Protein AF-A0ABC8T5G2-F1 (afdb_monomer_lite)

InterPro domains:
  IPR007374 ASCH domain [PF04266] (16-46)
  IPR015947 PUA-like superfamily [SSF88697] (14-118)
  IPR039128 Activating signal cointegrator 1-like [PTHR12963] (62-113)

Structure (mmCIF, N/CA/C/O backbone):
data_AF-A0ABC8T5G2-F1
#
_entry.id   AF-A0ABC8T5G2-F1
#
loop_
_atom_site.group_PDB
_atom_site.id
_atom_site.type_symbol
_atom_site.label_atom_id
_atom_site.label_alt_id
_atom_site.label_comp_id
_atom_site.label_asym_id
_atom_site.label_entity_id
_atom_site.label_seq_id
_atom_site.pdbx_PDB_ins_code
_atom_site.Cartn_x
_atom_site.Cartn_y
_atom_site.Cartn_z
_atom_site.occupancy
_atom_site.B_iso_or_equiv
_atom_site.auth_seq_id
_atom_site.auth_comp_id
_atom_site.auth_asym_id
_atom_site.auth_atom_id
_atom_site.pdbx_PDB_model_num
ATOM 1 N N . MET A 1 1 ? -3.980 14.668 -46.441 1.00 34.28 1 MET A N 1
ATOM 2 C CA . MET A 1 1 ? -3.117 13.836 -45.570 1.00 34.28 1 MET A CA 1
ATOM 3 C C . MET A 1 1 ? -3.390 14.231 -44.126 1.00 34.28 1 MET A C 1
ATOM 5 O O . MET A 1 1 ? -3.486 15.418 -43.850 1.00 34.28 1 MET A O 1
ATOM 9 N N . MET A 1 2 ? -3.683 13.249 -43.269 1.00 34.34 2 MET A N 1
ATOM 10 C CA . MET A 1 2 ? -4.291 13.430 -41.943 1.00 34.34 2 MET A CA 1
ATOM 11 C C 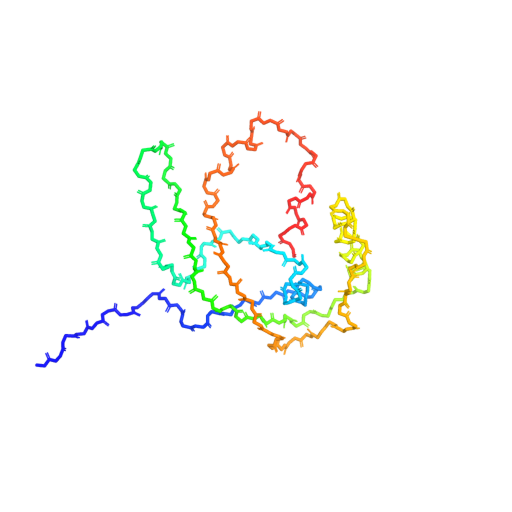. MET A 1 2 ? -3.435 14.264 -40.983 1.00 34.34 2 MET A C 1
ATOM 13 O O . MET A 1 2 ? -2.225 14.076 -40.893 1.00 34.34 2 MET A O 1
ATOM 17 N N . GLY A 1 3 ? -4.103 15.139 -40.226 1.00 35.75 3 GLY A N 1
ATOM 18 C CA . GLY A 1 3 ? -3.508 15.915 -39.146 1.00 35.75 3 GLY A CA 1
ATOM 19 C C . GLY A 1 3 ? -2.943 15.017 -38.046 1.00 35.75 3 GLY A C 1
ATOM 20 O O . GLY A 1 3 ? -3.657 14.206 -37.450 1.00 35.75 3 GLY A O 1
ATOM 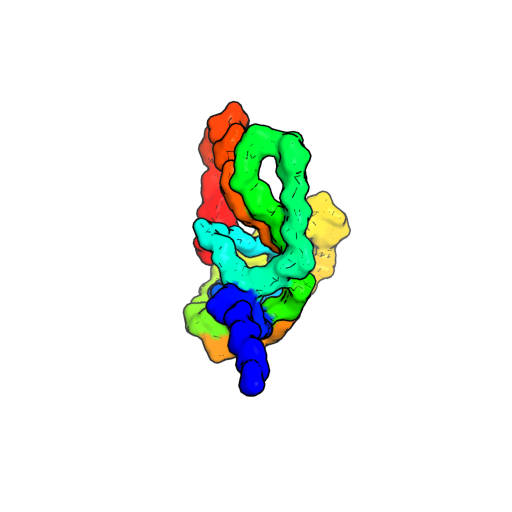21 N N . GLY A 1 4 ? -1.650 15.184 -37.771 1.00 36.28 4 GLY A N 1
ATOM 22 C CA . GLY A 1 4 ? -0.961 14.544 -36.660 1.00 36.28 4 GLY A CA 1
ATOM 23 C C . GLY A 1 4 ? -1.512 15.050 -35.330 1.00 36.28 4 GLY A C 1
ATOM 24 O O . GLY A 1 4 ? -1.200 16.152 -34.884 1.00 36.28 4 GLY A O 1
ATOM 25 N N . ARG A 1 5 ? -2.356 14.245 -34.682 1.00 43.75 5 ARG A N 1
ATOM 26 C CA . ARG A 1 5 ? -2.783 14.485 -33.301 1.00 43.75 5 ARG A CA 1
ATOM 27 C C . ARG A 1 5 ? -1.586 14.262 -32.373 1.00 43.75 5 ARG A C 1
ATOM 29 O O . ARG A 1 5 ? -1.232 13.122 -32.085 1.00 43.75 5 ARG A O 1
ATOM 36 N N . ASN A 1 6 ? -0.999 15.353 -31.883 1.00 42.88 6 ASN A N 1
ATOM 37 C CA . ASN A 1 6 ? -0.053 15.371 -30.764 1.00 42.88 6 ASN A CA 1
ATOM 38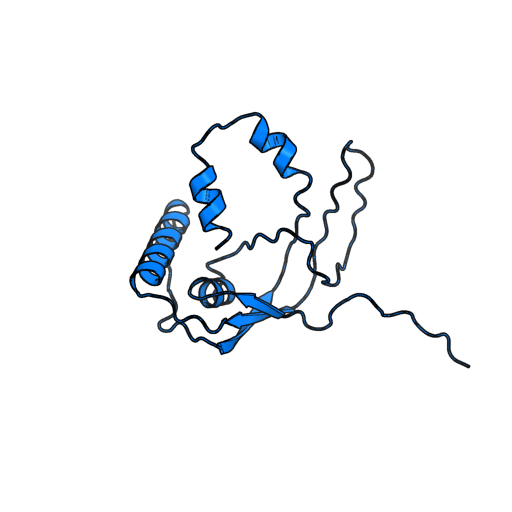 C C . ASN A 1 6 ? -0.693 14.749 -29.506 1.00 42.88 6 ASN A C 1
ATOM 40 O O . ASN A 1 6 ? -1.316 15.436 -28.703 1.00 42.88 6 ASN A O 1
ATOM 44 N N . ASN A 1 7 ? -0.546 13.436 -29.327 1.00 46.09 7 ASN A N 1
ATOM 45 C CA . ASN A 1 7 ? -1.108 12.662 -28.209 1.00 46.09 7 ASN A CA 1
ATOM 46 C C . ASN A 1 7 ? -0.043 12.367 -27.124 1.00 46.09 7 ASN A C 1
ATOM 48 O O . ASN A 1 7 ? -0.019 11.296 -26.526 1.00 46.09 7 ASN A O 1
ATOM 52 N N . GLY A 1 8 ? 0.900 13.292 -26.919 1.00 51.19 8 GLY A N 1
ATOM 53 C CA . GLY A 1 8 ? 2.244 12.973 -26.423 1.00 51.19 8 GLY A CA 1
ATOM 54 C C . GLY A 1 8 ? 2.550 13.086 -24.923 1.00 51.19 8 GLY A C 1
ATOM 55 O O . GLY A 1 8 ? 3.729 13.188 -24.613 1.00 51.19 8 GLY A O 1
ATOM 56 N N . LYS A 1 9 ? 1.597 13.118 -23.974 1.00 57.22 9 LYS A N 1
ATOM 57 C CA . LYS A 1 9 ? 1.961 13.307 -22.539 1.00 57.22 9 LYS A CA 1
ATOM 58 C C . LYS A 1 9 ? 1.188 12.510 -21.479 1.00 57.22 9 LYS A C 1
ATOM 60 O O . LYS A 1 9 ? 1.476 12.672 -20.299 1.00 57.22 9 LYS A O 1
ATOM 65 N N . TYR A 1 10 ? 0.236 11.653 -21.850 1.00 62.53 10 TYR A N 1
ATOM 66 C CA . TYR A 1 10 ? -0.563 10.907 -20.866 1.00 62.53 10 TYR A CA 1
ATOM 67 C C . TYR A 1 10 ? -0.359 9.402 -20.993 1.00 62.53 10 TYR A C 1
ATOM 69 O O . TYR A 1 10 ? -0.556 8.841 -22.073 1.00 62.53 10 TYR A O 1
ATOM 77 N N . VAL A 1 11 ? -0.021 8.750 -19.878 1.00 65.69 11 VAL A N 1
ATOM 78 C CA . VAL A 1 11 ? 0.145 7.294 -19.824 1.00 65.69 11 VAL A CA 1
ATOM 79 C C . VAL A 1 11 ? -1.228 6.626 -19.929 1.00 65.69 11 VAL A C 1
ATOM 81 O O . VAL A 1 11 ? -2.127 6.890 -19.128 1.00 65.69 11 VAL A O 1
ATOM 84 N N . ARG A 1 12 ? -1.406 5.759 -20.934 1.00 68.75 12 ARG A N 1
ATOM 85 C CA . ARG A 1 12 ? -2.541 4.827 -20.987 1.00 68.75 12 ARG A CA 1
ATOM 86 C C . ARG A 1 12 ? -2.249 3.685 -20.016 1.00 68.75 12 ARG A C 1
ATOM 88 O O . ARG A 1 12 ? -1.191 3.083 -20.126 1.00 68.75 12 ARG A O 1
ATOM 95 N N . ASN A 1 13 ? -3.182 3.399 -19.107 1.00 77.94 13 ASN A N 1
ATOM 96 C CA . ASN A 1 13 ? -3.053 2.378 -18.059 1.00 77.94 13 ASN A CA 1
ATOM 97 C C . ASN A 1 13 ? -1.840 2.619 -17.138 1.00 77.94 13 ASN A C 1
ATOM 99 O O . ASN A 1 13 ? -0.889 1.839 -17.168 1.00 77.94 13 ASN A O 1
ATOM 103 N N . PRO A 1 14 ? -1.842 3.699 -16.336 1.00 83.25 14 PRO A N 1
ATOM 104 C CA . PRO A 1 14 ? -0.750 3.954 -15.405 1.00 83.25 14 PRO A CA 1
ATOM 105 C C . PRO A 1 14 ? -0.574 2.782 -14.433 1.00 83.25 14 PRO A C 1
ATOM 107 O O . PRO A 1 14 ? -1.549 2.133 -14.051 1.00 83.25 14 PRO A O 1
ATOM 110 N N . CYS A 1 15 ? 0.672 2.543 -14.028 1.00 87.56 15 CYS A N 1
ATOM 111 C CA . CYS A 1 15 ? 1.029 1.555 -13.020 1.00 87.56 15 CYS A CA 1
ATOM 112 C C . CYS A 1 15 ? 1.803 2.232 -11.888 1.00 87.56 15 CYS A C 1
ATOM 114 O O . CYS A 1 15 ? 2.768 2.954 -12.142 1.00 87.56 15 CYS A O 1
ATOM 116 N N . LEU A 1 16 ? 1.380 1.994 -10.650 1.00 87.94 16 LEU A N 1
ATOM 117 C CA . LEU A 1 16 ? 2.051 2.425 -9.435 1.00 87.94 16 LEU A CA 1
ATOM 118 C C . LEU A 1 16 ? 2.818 1.245 -8.845 1.00 87.94 16 LEU A C 1
ATOM 120 O O . LEU A 1 16 ? 2.224 0.221 -8.511 1.00 87.94 16 LEU A O 1
ATOM 124 N N . THR A 1 17 ? 4.131 1.408 -8.699 1.00 91.50 17 THR A N 1
ATOM 125 C CA . THR A 1 17 ? 4.969 0.458 -7.964 1.00 91.50 17 THR A CA 1
ATOM 126 C C . THR A 1 17 ? 5.116 0.912 -6.517 1.00 91.50 17 THR A C 1
ATOM 128 O O . THR A 1 17 ? 5.432 2.076 -6.260 1.00 91.50 17 THR A O 1
ATOM 131 N N . MET A 1 18 ? 4.899 -0.006 -5.575 1.00 92.81 18 MET A N 1
ATOM 132 C CA . MET A 1 18 ? 4.997 0.261 -4.139 1.00 92.81 18 MET A CA 1
ATOM 133 C C . MET A 1 18 ? 5.501 -0.974 -3.388 1.00 92.81 18 MET A C 1
ATOM 135 O O . MET A 1 18 ? 5.288 -2.106 -3.828 1.00 92.81 18 MET A O 1
ATOM 139 N N . HIS A 1 19 ? 6.193 -0.761 -2.270 1.00 95.44 19 HIS A N 1
ATOM 140 C CA . HIS A 1 19 ? 6.639 -1.842 -1.399 1.00 95.44 19 HIS A CA 1
ATOM 141 C C . HIS A 1 19 ? 5.465 -2.495 -0.666 1.00 95.44 19 HIS A C 1
ATOM 143 O O . HIS A 1 19 ? 4.387 -1.915 -0.514 1.00 95.44 19 HIS A O 1
ATOM 149 N N . GLN A 1 20 ? 5.668 -3.733 -0.231 1.00 96.75 20 GLN A N 1
ATOM 150 C CA . GLN A 1 20 ? 4.747 -4.368 0.699 1.00 96.75 20 GLN A CA 1
ATOM 151 C C . GLN A 1 20 ? 5.022 -3.876 2.127 1.00 96.75 20 GLN A C 1
ATOM 153 O O . GLN A 1 20 ? 6.174 -3.551 2.422 1.00 96.75 20 GLN A O 1
ATOM 158 N N . PRO A 1 21 ? 3.994 -3.815 2.998 1.00 97.19 21 PRO A N 1
ATOM 159 C CA . PRO A 1 21 ? 2.617 -4.302 2.797 1.00 97.19 21 PRO A CA 1
ATOM 160 C C . PRO A 1 21 ? 1.680 -3.331 2.052 1.00 97.19 21 PRO A C 1
ATOM 162 O O . PRO A 1 21 ? 0.571 -3.705 1.661 1.00 97.19 21 PRO A O 1
ATOM 165 N N . TRP A 1 22 ? 2.102 -2.082 1.829 1.00 95.75 22 TRP A N 1
ATOM 166 C CA . TRP A 1 22 ? 1.232 -1.019 1.316 1.00 95.75 22 TRP A CA 1
ATOM 167 C C . TRP A 1 22 ? 0.585 -1.337 -0.036 1.00 95.75 22 TRP A C 1
ATOM 169 O O . TRP A 1 22 ? -0.550 -0.919 -0.271 1.00 95.75 22 TRP A O 1
ATOM 179 N N . ALA A 1 23 ? 1.265 -2.078 -0.919 1.00 95.25 23 ALA A N 1
ATOM 180 C CA . ALA A 1 23 ? 0.722 -2.468 -2.223 1.00 95.25 23 ALA A CA 1
ATOM 181 C C . ALA A 1 23 ? -0.563 -3.296 -2.078 1.00 95.25 23 ALA A C 1
ATOM 183 O O . ALA A 1 23 ? -1.592 -2.937 -2.659 1.00 95.25 23 ALA A O 1
ATOM 184 N N . SER A 1 24 ? -0.538 -4.352 -1.261 1.00 96.62 24 SER A N 1
ATOM 185 C CA . SER A 1 24 ? -1.728 -5.170 -1.001 1.00 96.62 24 SER A CA 1
ATOM 186 C C . SER A 1 24 ? -2.811 -4.389 -0.253 1.00 96.62 24 SER A C 1
ATOM 188 O O . SER A 1 24 ? -3.988 -4.497 -0.598 1.00 96.62 24 SER A O 1
ATOM 190 N N . LEU A 1 25 ? -2.425 -3.553 0.719 1.00 95.25 25 LEU A N 1
ATOM 191 C CA . LEU A 1 25 ? -3.371 -2.723 1.475 1.00 95.25 25 LEU A CA 1
ATOM 192 C C . LEU A 1 25 ? -4.102 -1.712 0.583 1.00 95.25 25 LEU A C 1
ATOM 194 O O . LEU A 1 25 ? -5.281 -1.439 0.799 1.00 95.25 25 LEU A O 1
ATOM 198 N N . LEU A 1 26 ? -3.426 -1.161 -0.428 1.00 93.19 26 LEU A N 1
ATOM 199 C CA . LEU A 1 26 ? -4.023 -0.241 -1.396 1.00 93.19 26 LEU A CA 1
ATOM 200 C C . LEU A 1 26 ? -5.011 -0.958 -2.324 1.00 93.19 26 LEU A C 1
ATOM 202 O O . LEU A 1 26 ? -6.098 -0.440 -2.576 1.00 93.19 26 LEU A O 1
ATOM 206 N N . VAL A 1 27 ? -4.667 -2.160 -2.802 1.00 93.19 27 VAL A N 1
ATOM 207 C CA . VAL A 1 27 ? -5.567 -2.972 -3.644 1.00 93.19 27 VAL A CA 1
ATOM 208 C C . VAL A 1 27 ? -6.824 -3.390 -2.877 1.00 93.19 27 VAL A C 1
ATOM 210 O O . VAL A 1 27 ? -7.915 -3.344 -3.434 1.00 93.19 27 VAL A O 1
ATOM 213 N N . GLN A 1 28 ? -6.702 -3.733 -1.591 1.00 93.56 28 GLN A N 1
ATOM 214 C CA . GLN A 1 28 ? -7.857 -4.053 -0.740 1.00 93.56 28 GLN A CA 1
ATOM 215 C C . GLN A 1 28 ? -8.653 -2.820 -0.282 1.00 93.56 28 GLN A C 1
ATOM 217 O O . GLN A 1 28 ? -9.687 -2.957 0.367 1.00 93.56 28 GLN A O 1
ATOM 222 N N . GLY A 1 29 ? -8.196 -1.608 -0.609 1.00 91.00 29 GLY A N 1
ATOM 223 C CA . GLY A 1 29 ? -8.865 -0.367 -0.223 1.00 91.00 29 GLY A CA 1
ATOM 224 C C . GLY A 1 29 ? -8.693 0.018 1.249 1.00 91.00 29 GLY A C 1
ATOM 225 O O . GLY A 1 29 ? -9.394 0.916 1.711 1.00 91.00 29 GLY A O 1
ATOM 226 N N . ILE A 1 30 ? -7.758 -0.612 1.965 1.00 92.94 30 ILE A N 1
ATOM 227 C CA . ILE A 1 30 ? -7.397 -0.281 3.351 1.00 92.94 30 ILE A CA 1
ATOM 228 C C . ILE A 1 30 ? -6.566 1.006 3.366 1.00 92.94 30 ILE A C 1
ATOM 230 O O . ILE A 1 30 ? -6.932 1.986 4.023 1.00 92.94 30 ILE A O 1
ATOM 234 N N . LYS A 1 31 ? -5.492 1.051 2.567 1.00 91.75 31 LYS A N 1
ATOM 235 C CA . LYS A 1 31 ? -4.742 2.284 2.293 1.00 91.75 31 LYS A CA 1
ATOM 236 C C . LYS A 1 31 ? -5.465 3.051 1.192 1.00 91.75 31 LYS A C 1
ATOM 238 O O . LYS A 1 31 ? -5.639 2.542 0.093 1.00 91.75 31 LYS A O 1
ATOM 243 N N . ARG A 1 32 ? -5.898 4.279 1.482 1.00 86.56 32 ARG A N 1
ATOM 244 C CA . ARG A 1 32 ? -6.671 5.116 0.543 1.00 86.56 32 ARG A CA 1
ATOM 245 C C . ARG A 1 32 ? -5.869 6.248 -0.094 1.00 86.56 32 ARG A C 1
ATOM 247 O O . ARG A 1 32 ? -6.288 6.780 -1.116 1.00 86.56 32 ARG A O 1
ATOM 254 N N . ILE A 1 33 ? -4.756 6.640 0.526 1.00 83.38 33 ILE A N 1
ATOM 255 C CA . ILE A 1 33 ? -3.988 7.834 0.162 1.00 83.38 33 ILE A CA 1
ATOM 256 C C . ILE A 1 33 ? -2.516 7.463 -0.027 1.00 83.38 33 ILE A C 1
ATOM 258 O O . ILE A 1 33 ? -1.935 6.731 0.781 1.00 83.38 33 ILE A O 1
ATOM 262 N N . GLU A 1 34 ? -1.929 8.007 -1.092 1.00 80.38 34 GLU A N 1
ATOM 263 C CA . GLU A 1 34 ? -0.513 7.907 -1.430 1.00 80.38 34 GLU A CA 1
ATOM 264 C C . GLU A 1 34 ? 0.047 9.304 -1.730 1.00 80.38 34 GLU A C 1
ATOM 266 O O . GLU A 1 34 ? -0.448 9.995 -2.624 1.00 80.38 34 GLU A O 1
ATOM 271 N N . GLY A 1 35 ? 1.073 9.721 -0.984 1.00 76.44 35 GLY A N 1
ATOM 272 C CA . GLY A 1 35 ? 1.800 10.967 -1.228 1.00 76.44 35 GLY A CA 1
ATOM 273 C C . GLY A 1 35 ? 2.900 10.770 -2.273 1.00 76.44 35 GLY A C 1
ATOM 274 O O . GLY A 1 35 ? 3.637 9.791 -2.225 1.00 76.44 35 GLY A O 1
ATOM 275 N N . ARG A 1 36 ? 3.018 11.686 -3.243 1.00 68.75 36 ARG A N 1
ATOM 276 C CA . ARG A 1 36 ? 4.130 11.727 -4.212 1.00 68.75 36 ARG A CA 1
ATOM 277 C C . ARG A 1 36 ? 4.625 13.160 -4.352 1.00 68.75 36 ARG A C 1
ATOM 279 O O . ARG A 1 36 ? 3.829 14.095 -4.355 1.00 68.75 36 ARG A O 1
ATOM 286 N N . SER A 1 37 ? 5.945 13.345 -4.424 1.00 69.25 37 SER A N 1
ATOM 287 C CA . SER A 1 37 ? 6.576 14.680 -4.423 1.00 69.25 37 SER A CA 1
ATOM 288 C C . SER A 1 37 ? 6.501 15.343 -5.795 1.00 69.25 37 SER A C 1
ATOM 290 O O . SER A 1 37 ? 6.867 16.500 -5.972 1.00 69.25 37 SER A O 1
ATOM 292 N N . TRP A 1 38 ? 5.990 14.598 -6.769 1.00 61.62 38 TRP A N 1
ATOM 293 C CA . TRP A 1 38 ? 5.834 14.970 -8.157 1.00 61.62 38 TRP A CA 1
ATOM 294 C C . TRP A 1 38 ? 4.430 14.585 -8.626 1.00 61.62 38 TRP A C 1
ATOM 296 O O . TRP A 1 38 ? 3.850 13.591 -8.183 1.00 61.62 38 TRP A O 1
ATOM 306 N N . ALA A 1 39 ? 3.873 15.379 -9.541 1.00 63.34 39 ALA A N 1
ATOM 307 C CA . ALA A 1 39 ? 2.597 15.063 -10.166 1.00 63.34 39 ALA A CA 1
ATOM 308 C C . ALA A 1 39 ? 2.775 13.891 -11.143 1.00 63.34 39 ALA A C 1
ATOM 310 O O . ALA A 1 39 ? 3.557 13.980 -12.093 1.00 63.34 39 ALA A O 1
ATOM 311 N N . ALA A 1 40 ? 2.036 12.800 -10.937 1.00 63.78 40 ALA A N 1
ATOM 312 C CA . ALA A 1 40 ? 2.073 11.662 -11.847 1.00 63.78 40 ALA A CA 1
ATOM 313 C C . ALA A 1 40 ? 1.504 12.046 -13.236 1.00 63.78 40 ALA A C 1
ATOM 315 O O . ALA A 1 40 ? 0.492 12.751 -13.300 1.00 63.78 40 ALA A O 1
ATOM 316 N N . PRO A 1 41 ? 2.089 11.574 -14.360 1.00 64.44 41 PRO A N 1
ATOM 317 C CA . PRO A 1 41 ? 1.650 11.878 -15.728 1.00 64.44 41 PRO A CA 1
ATOM 318 C C . PRO A 1 41 ? 0.384 11.090 -16.119 1.00 64.44 41 PRO A C 1
ATOM 320 O O . PRO A 1 41 ? 0.334 10.378 -17.127 1.00 64.44 41 PRO A O 1
ATOM 323 N N . ILE A 1 42 ? -0.657 11.201 -15.297 1.00 68.56 42 ILE A N 1
ATOM 324 C CA . ILE A 1 42 ? -1.938 10.521 -15.466 1.00 68.56 42 ILE A CA 1
ATOM 325 C C . ILE A 1 42 ? -2.920 11.481 -16.137 1.00 68.56 42 ILE A C 1
ATOM 327 O O . ILE A 1 42 ? -2.908 12.692 -15.906 1.00 68.56 42 ILE A O 1
ATOM 331 N N . ARG A 1 43 ? -3.764 10.946 -17.024 1.00 65.62 43 ARG A N 1
ATOM 332 C CA . ARG A 1 43 ? -4.791 11.733 -17.709 1.00 65.62 43 ARG A CA 1
ATOM 333 C C . ARG A 1 43 ? -5.800 12.275 -16.693 1.00 65.62 43 ARG A C 1
ATOM 335 O O . ARG A 1 43 ? -6.600 11.526 -16.146 1.00 65.62 43 ARG A O 1
ATOM 342 N N . VAL A 1 44 ? -5.783 13.588 -16.492 1.00 62.44 44 VAL A N 1
ATOM 343 C CA . VAL A 1 44 ? -6.789 14.315 -15.711 1.00 62.44 44 VAL A CA 1
ATOM 344 C C . VAL A 1 44 ? -7.972 14.611 -16.628 1.00 62.44 44 VAL A C 1
ATOM 346 O O . VAL A 1 44 ? -7.794 15.237 -17.674 1.00 62.44 44 VAL A O 1
ATOM 349 N N . VAL A 1 45 ? -9.165 14.133 -16.267 1.00 56.66 45 VAL A N 1
ATOM 350 C CA . VAL A 1 45 ? -10.358 14.226 -17.132 1.00 56.66 45 VAL A CA 1
ATOM 351 C C . VAL A 1 45 ? -11.042 15.590 -17.006 1.00 56.66 45 VAL A C 1
ATOM 353 O O . VAL A 1 45 ? -11.697 16.034 -17.947 1.00 56.66 45 VAL A O 1
ATOM 356 N N . LYS A 1 46 ? -10.813 16.327 -15.910 1.00 55.69 46 LYS A N 1
ATOM 357 C CA . LYS A 1 46 ? -11.301 17.704 -15.740 1.00 55.69 46 LYS A CA 1
ATOM 358 C C . LYS A 1 46 ? -10.281 18.571 -15.006 1.00 55.69 46 LYS A C 1
ATOM 360 O O . LYS A 1 46 ? -9.845 18.235 -13.909 1.00 55.69 46 LYS A O 1
ATOM 365 N N . LYS A 1 47 ? -9.919 19.704 -15.613 1.00 53.66 47 LYS A N 1
ATOM 366 C CA . LYS A 1 47 ? -9.284 20.830 -14.923 1.00 53.66 47 LYS A CA 1
ATOM 367 C C . LYS A 1 47 ? -10.401 21.787 -14.531 1.00 53.66 47 LYS A C 1
ATOM 369 O O . LYS A 1 47 ? -10.928 22.471 -15.405 1.00 53.66 47 LYS A O 1
ATOM 374 N N . THR A 1 48 ? -10.766 21.853 -13.258 1.00 48.06 48 THR A N 1
ATOM 375 C CA . THR A 1 48 ? -11.491 23.033 -12.786 1.00 48.06 48 THR A CA 1
ATOM 376 C C . THR A 1 48 ? -10.435 24.099 -12.549 1.00 48.06 48 THR A C 1
ATOM 378 O O . THR A 1 48 ? -9.640 23.999 -11.621 1.00 48.06 48 THR A O 1
ATOM 381 N N . GLN A 1 49 ? -10.360 25.087 -13.439 1.00 46.44 49 GLN A N 1
ATOM 382 C CA . GLN A 1 49 ? -9.657 26.321 -13.125 1.00 46.44 49 GLN A CA 1
ATOM 383 C C . GLN A 1 49 ? -10.549 27.059 -12.125 1.00 46.44 49 GLN A C 1
ATOM 385 O O . GLN A 1 49 ? -11.461 27.773 -12.535 1.00 46.44 49 GLN A O 1
ATOM 390 N N . GLU A 1 50 ? -10.342 26.857 -10.825 1.00 49.22 50 GLU A N 1
ATOM 391 C CA . GLU A 1 50 ? -10.870 27.800 -9.841 1.00 49.22 50 GLU A CA 1
ATOM 392 C C . GLU A 1 50 ? -10.156 29.131 -10.088 1.00 49.22 50 GLU A C 1
ATOM 394 O O . GLU A 1 50 ? -9.032 29.374 -9.651 1.00 49.22 50 GLU A O 1
ATOM 399 N N . ARG A 1 51 ? -10.777 29.980 -10.911 1.00 44.75 51 ARG A N 1
ATOM 400 C CA . ARG A 1 51 ? -10.455 31.398 -10.928 1.00 44.75 51 ARG A CA 1
ATOM 401 C C . ARG A 1 51 ? -10.876 31.925 -9.562 1.00 44.75 51 ARG A C 1
ATOM 403 O O . ARG A 1 51 ? -12.033 31.758 -9.189 1.00 44.75 51 ARG A O 1
ATOM 410 N N . ASN A 1 52 ? -9.943 32.592 -8.891 1.00 42.16 52 ASN A N 1
ATOM 411 C CA . ASN A 1 52 ? -10.134 33.409 -7.691 1.00 42.16 52 ASN A CA 1
ATOM 412 C C . ASN A 1 52 ? -9.864 32.701 -6.357 1.00 42.16 52 ASN A C 1
ATOM 414 O O . ASN A 1 52 ? -10.757 32.650 -5.534 1.00 42.16 52 ASN A O 1
ATOM 418 N N . HIS A 1 53 ? -8.630 32.259 -6.106 1.00 38.78 53 HIS A N 1
ATOM 419 C CA . HIS A 1 53 ? -7.962 32.456 -4.809 1.00 38.78 53 HIS A CA 1
ATOM 420 C C . HIS A 1 53 ? -6.447 32.550 -5.053 1.00 38.78 53 HIS A C 1
ATOM 422 O O . HIS A 1 53 ? -5.897 31.886 -5.932 1.00 38.78 53 HIS A O 1
ATOM 428 N N .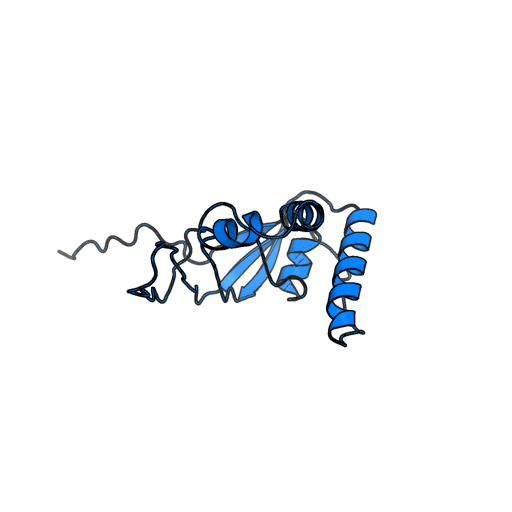 VAL A 1 54 ? -5.787 33.466 -4.348 1.00 41.09 54 VAL A N 1
ATOM 429 C CA . VAL A 1 54 ? -4.371 33.808 -4.522 1.00 41.09 54 VAL A CA 1
ATOM 430 C C . VAL A 1 54 ? -3.517 32.589 -4.148 1.00 41.09 54 VAL A C 1
ATOM 432 O O . VAL A 1 54 ? -3.431 32.235 -2.979 1.00 41.09 54 VAL A O 1
ATOM 435 N N . GLY A 1 55 ? -2.924 31.923 -5.142 1.00 42.91 55 GLY A N 1
ATOM 436 C CA . GLY A 1 55 ? -2.083 30.734 -4.951 1.00 42.91 55 GLY A CA 1
ATOM 437 C C . GLY A 1 55 ? -2.465 29.600 -5.900 1.00 42.91 55 GLY A C 1
ATOM 438 O O . GLY A 1 55 ? -3.294 28.757 -5.577 1.00 42.91 55 GLY A O 1
ATOM 439 N N . GLY A 1 56 ? -1.869 29.586 -7.096 1.00 41.38 56 GLY A N 1
ATOM 440 C CA . GLY A 1 56 ? -2.174 28.637 -8.172 1.00 41.38 56 GLY A CA 1
ATOM 441 C C . GLY A 1 56 ? -1.765 27.190 -7.877 1.00 41.38 56 GLY A C 1
ATOM 442 O O . GLY A 1 56 ? -0.786 26.699 -8.431 1.00 41.38 56 GLY A O 1
ATOM 443 N N . GLY A 1 57 ? -2.528 26.488 -7.039 1.00 49.56 57 GLY A N 1
ATOM 444 C CA . GLY A 1 57 ? -2.484 25.032 -6.920 1.00 49.56 57 GLY A CA 1
ATOM 445 C C . GLY A 1 57 ? -3.410 24.376 -7.945 1.00 49.56 57 GLY A C 1
ATOM 446 O O . GLY A 1 57 ? -4.594 24.692 -8.019 1.00 49.56 57 GLY A O 1
ATOM 447 N N . GLN A 1 58 ? -2.891 23.454 -8.756 1.00 53.59 58 GLN A N 1
ATOM 448 C CA . GLN A 1 58 ? -3.710 22.689 -9.698 1.00 53.59 58 GLN A CA 1
ATOM 449 C C . GLN A 1 58 ? -4.429 21.549 -8.954 1.00 53.59 58 GLN A C 1
ATOM 451 O O . GLN A 1 58 ? -3.788 20.597 -8.512 1.00 53.59 58 GLN A O 1
ATOM 456 N N . ILE A 1 59 ? -5.760 21.613 -8.852 1.00 55.56 59 ILE A N 1
ATOM 457 C CA . ILE A 1 59 ? -6.597 20.495 -8.388 1.00 55.56 59 ILE A CA 1
ATOM 458 C C . ILE A 1 59 ? -7.110 19.746 -9.619 1.00 55.56 59 ILE A C 1
ATOM 460 O O . ILE A 1 59 ? -7.638 20.345 -10.559 1.00 55.56 59 ILE A O 1
ATOM 464 N N . GLY A 1 60 ? -6.921 18.430 -9.646 1.00 56.59 60 GLY A N 1
ATOM 465 C CA . GLY A 1 60 ? -7.344 17.598 -10.762 1.00 56.59 60 GLY A CA 1
ATOM 466 C C . GLY A 1 60 ? -7.641 16.182 -10.306 1.00 56.59 60 GLY A C 1
ATOM 467 O O . GLY A 1 60 ? -6.920 15.606 -9.497 1.00 56.59 60 GLY A O 1
ATOM 468 N N . TRP A 1 61 ? -8.695 15.603 -10.859 1.00 54.47 61 TRP A N 1
ATOM 469 C CA . TRP A 1 61 ? -9.047 14.215 -10.611 1.00 54.47 61 TRP A CA 1
ATOM 470 C C . TRP A 1 61 ? -8.805 13.410 -11.876 1.00 54.47 61 TRP A C 1
ATOM 472 O O . TRP A 1 61 ? -9.089 13.844 -13.000 1.00 54.47 61 TRP A O 1
ATOM 482 N N . THR A 1 62 ? -8.239 12.234 -11.693 1.00 55.97 62 THR A N 1
ATOM 483 C CA . THR A 1 62 ? -8.134 11.251 -12.757 1.00 55.97 62 THR A CA 1
ATOM 484 C C . THR A 1 62 ? -9.383 10.398 -12.670 1.00 55.97 62 THR A C 1
ATOM 486 O O . THR A 1 62 ? -9.720 9.919 -11.600 1.00 55.97 62 THR A O 1
ATOM 489 N N . GLU A 1 63 ? -10.094 10.220 -13.772 1.00 59.69 63 GLU A N 1
ATOM 490 C CA . GLU A 1 63 ? -11.047 9.119 -13.869 1.00 59.69 63 GLU A CA 1
ATOM 491 C C . GLU A 1 63 ? -10.284 8.010 -14.586 1.00 59.69 63 GLU A C 1
ATOM 493 O O . GLU A 1 63 ? -9.913 8.158 -15.755 1.00 59.69 63 GLU A O 1
ATOM 498 N N . GLY A 1 64 ? -9.928 6.944 -13.871 1.00 70.19 64 GLY A N 1
ATOM 499 C CA . GLY A 1 64 ? -9.165 5.877 -14.495 1.00 70.19 64 GLY A CA 1
ATOM 500 C C . GLY A 1 64 ? -8.650 4.797 -13.561 1.00 70.19 64 GLY A C 1
ATOM 501 O O . GLY A 1 64 ? -8.468 4.983 -12.361 1.00 70.19 64 GLY A O 1
ATOM 502 N N . ARG A 1 65 ? -8.371 3.660 -14.193 1.00 80.44 65 ARG A N 1
ATOM 503 C CA . ARG A 1 65 ? -7.747 2.492 -13.586 1.00 80.44 65 ARG A CA 1
ATOM 504 C C . ARG A 1 65 ? -6.261 2.744 -13.348 1.00 80.44 65 ARG A C 1
ATOM 506 O O . ARG A 1 65 ? -5.548 3.105 -14.288 1.00 80.44 65 ARG A O 1
ATOM 513 N N . LEU A 1 66 ? -5.803 2.491 -12.127 1.00 85.56 66 LEU A N 1
ATOM 514 C CA . LEU A 1 66 ? -4.394 2.463 -11.757 1.00 85.56 66 LEU A CA 1
ATOM 515 C C . LEU A 1 66 ? -3.985 1.029 -11.441 1.00 85.56 66 LEU A C 1
ATOM 517 O O . LEU A 1 66 ? -4.505 0.411 -10.517 1.00 85.56 66 LEU A O 1
ATOM 521 N N . TRP A 1 67 ? -3.049 0.499 -12.212 1.00 90.94 67 TRP A N 1
ATOM 522 C CA . TRP A 1 67 ? -2.466 -0.810 -11.954 1.00 90.94 67 TRP A CA 1
ATOM 523 C C . TRP A 1 67 ? -1.511 -0.731 -10.766 1.00 90.94 67 TRP A C 1
ATOM 525 O O . TRP A 1 67 ? -0.759 0.233 -10.652 1.00 90.94 67 TRP A O 1
ATOM 535 N N . ILE A 1 68 ? -1.531 -1.730 -9.886 1.00 93.81 68 ILE A N 1
ATOM 536 C CA . ILE A 1 68 ? -0.649 -1.792 -8.718 1.00 93.81 68 ILE A CA 1
ATOM 537 C C . ILE A 1 68 ? 0.347 -2.932 -8.897 1.00 93.81 68 ILE A C 1
ATOM 539 O O . ILE A 1 68 ? -0.031 -4.101 -9.012 1.00 93.81 68 ILE A O 1
ATOM 543 N N . HIS A 1 69 ? 1.627 -2.579 -8.894 1.00 96.44 69 HIS A N 1
ATOM 544 C CA . HIS A 1 69 ? 2.745 -3.509 -8.914 1.00 96.44 69 HIS A CA 1
ATOM 545 C C . HIS A 1 69 ? 3.423 -3.536 -7.540 1.00 96.44 69 HIS A C 1
ATOM 547 O O . HIS A 1 69 ? 3.841 -2.502 -7.015 1.00 96.44 69 HIS A O 1
ATOM 553 N N . ALA A 1 70 ? 3.553 -4.725 -6.959 1.00 97.25 70 ALA A N 1
ATOM 554 C CA . ALA A 1 70 ? 4.314 -4.914 -5.735 1.00 97.25 70 ALA A CA 1
ATOM 555 C C . ALA A 1 70 ? 5.811 -4.953 -6.060 1.00 97.25 70 ALA A C 1
ATOM 557 O O . ALA A 1 70 ? 6.263 -5.778 -6.857 1.00 97.25 70 ALA A O 1
ATOM 558 N N . ALA A 1 71 ? 6.585 -4.063 -5.442 1.00 96.19 71 ALA A N 1
ATOM 559 C CA . ALA A 1 71 ? 8.036 -4.021 -5.581 1.00 96.19 71 ALA A CA 1
ATOM 560 C C . ALA A 1 71 ? 8.703 -5.303 -5.045 1.00 96.19 71 ALA A C 1
ATOM 562 O O . ALA A 1 71 ? 8.074 -6.115 -4.369 1.00 96.19 71 ALA A O 1
ATOM 563 N N . GLY A 1 72 ? 9.988 -5.490 -5.354 1.00 95.88 72 GLY A N 1
ATOM 564 C CA . GLY A 1 72 ? 10.692 -6.749 -5.078 1.00 95.88 72 GLY A CA 1
ATOM 565 C C . GLY A 1 72 ? 11.188 -6.949 -3.645 1.00 95.88 72 GLY A C 1
ATOM 566 O O . GLY A 1 72 ? 11.539 -8.069 -3.285 1.00 95.88 72 GLY A O 1
ATOM 567 N N . LYS A 1 73 ? 11.228 -5.894 -2.820 1.00 94.62 73 LYS A N 1
ATOM 568 C CA . LYS A 1 73 ? 11.666 -6.013 -1.422 1.00 94.62 73 LYS A CA 1
ATOM 569 C C . LYS A 1 73 ? 10.643 -6.832 -0.636 1.00 94.62 73 LYS A C 1
ATOM 571 O O . LYS A 1 73 ? 9.483 -6.432 -0.550 1.00 94.62 73 LYS A O 1
ATOM 576 N N . VAL A 1 74 ? 11.100 -7.939 -0.057 1.00 94.88 74 VAL A N 1
ATOM 577 C CA . VAL A 1 74 ? 10.308 -8.761 0.862 1.00 94.88 74 VAL A CA 1
ATOM 578 C C . VAL A 1 74 ? 10.028 -7.946 2.131 1.00 94.88 74 VAL A C 1
ATOM 580 O O . VAL A 1 74 ? 10.979 -7.399 2.698 1.00 94.88 74 VAL A O 1
ATOM 583 N N . PRO A 1 75 ? 8.757 -7.802 2.543 1.00 93.44 75 PRO A N 1
ATOM 584 C CA . PRO A 1 75 ? 8.416 -7.138 3.795 1.00 93.44 75 PRO A CA 1
ATOM 585 C C . PRO A 1 75 ? 8.833 -8.014 4.980 1.00 93.44 75 PRO A C 1
ATOM 587 O O . PRO A 1 75 ? 8.687 -9.232 4.936 1.00 93.44 75 PRO A O 1
ATOM 590 N N . ASP A 1 76 ? 9.350 -7.396 6.032 1.00 95.19 76 ASP A N 1
ATOM 591 C CA . ASP A 1 76 ? 9.601 -8.054 7.310 1.00 95.19 76 ASP A CA 1
ATOM 592 C C . ASP A 1 76 ? 8.308 -8.181 8.125 1.00 95.19 76 ASP A C 1
ATOM 594 O O . ASP A 1 76 ? 7.439 -7.306 8.088 1.00 95.19 76 ASP A O 1
ATOM 598 N N . ASP A 1 77 ? 8.204 -9.256 8.905 1.00 96.06 77 ASP A N 1
ATOM 599 C CA . ASP A 1 77 ? 7.008 -9.562 9.698 1.00 96.06 77 ASP A CA 1
ATOM 600 C C . ASP A 1 77 ? 6.669 -8.451 10.703 1.00 96.06 77 ASP A C 1
ATOM 602 O O . ASP A 1 77 ? 5.496 -8.172 10.959 1.00 96.06 77 ASP A O 1
ATOM 606 N N . ALA A 1 78 ? 7.690 -7.774 11.243 1.00 95.00 78 ALA A N 1
ATOM 607 C CA . ALA A 1 78 ? 7.511 -6.646 12.151 1.00 95.00 78 ALA A CA 1
ATOM 608 C C . ALA A 1 78 ? 6.849 -5.451 11.449 1.00 95.00 78 ALA A C 1
ATOM 610 O O . ALA A 1 78 ? 5.880 -4.906 11.978 1.00 95.00 78 ALA A O 1
ATOM 611 N N . THR A 1 79 ? 7.304 -5.078 10.247 1.00 93.75 79 THR A N 1
ATOM 612 C CA . THR A 1 79 ? 6.652 -4.032 9.441 1.00 93.75 79 THR A CA 1
ATOM 613 C C . THR A 1 79 ? 5.234 -4.416 9.041 1.00 93.75 79 THR A C 1
ATOM 615 O O . THR A 1 79 ? 4.346 -3.567 9.126 1.00 93.75 79 THR A O 1
ATOM 618 N N . ILE A 1 80 ? 4.985 -5.671 8.639 1.00 96.56 80 ILE A N 1
ATOM 619 C CA . ILE A 1 80 ? 3.619 -6.129 8.333 1.00 96.56 80 ILE A CA 1
ATOM 620 C C . ILE A 1 80 ? 2.730 -5.902 9.551 1.00 96.56 80 ILE A C 1
ATOM 622 O O . ILE A 1 80 ? 1.745 -5.172 9.458 1.00 96.56 80 ILE A O 1
ATOM 626 N N . LYS A 1 81 ? 3.122 -6.447 10.707 1.00 96.06 81 LYS A N 1
ATOM 627 C CA . LYS A 1 81 ? 2.348 -6.331 11.943 1.00 96.06 81 LYS A CA 1
ATOM 628 C C . LYS A 1 81 ? 2.118 -4.872 12.340 1.00 96.06 81 LYS A C 1
ATOM 630 O O . LYS A 1 81 ? 0.990 -4.499 12.641 1.00 96.06 81 LYS A O 1
ATOM 635 N N . ALA A 1 82 ? 3.161 -4.045 12.297 1.00 94.69 82 ALA A N 1
ATOM 636 C CA . ALA A 1 82 ? 3.063 -2.630 12.639 1.00 94.69 82 ALA A CA 1
ATOM 637 C C . ALA A 1 82 ? 2.068 -1.887 11.734 1.00 94.69 82 ALA A C 1
ATOM 639 O O . ALA A 1 82 ? 1.276 -1.083 12.220 1.00 94.69 82 ALA A O 1
ATOM 640 N N . MET A 1 83 ? 2.078 -2.165 10.426 1.00 94.62 83 MET A N 1
ATOM 641 C CA . MET A 1 83 ? 1.136 -1.550 9.490 1.00 94.62 83 MET A CA 1
ATOM 642 C C . MET A 1 83 ? -0.291 -2.075 9.673 1.00 94.62 83 MET A C 1
ATOM 644 O O . MET A 1 83 ? -1.236 -1.290 9.586 1.00 94.62 83 MET A O 1
ATOM 648 N N . GLU A 1 84 ? -0.478 -3.369 9.942 1.00 96.00 84 GLU A N 1
ATOM 649 C CA . GLU A 1 84 ? -1.805 -3.916 10.234 1.00 96.00 84 GLU A CA 1
ATOM 650 C C . GLU A 1 84 ? -2.395 -3.313 11.508 1.00 96.00 84 GLU A C 1
ATOM 652 O O . GLU A 1 84 ? -3.522 -2.820 11.475 1.00 96.00 84 GLU A O 1
ATOM 657 N N . ASP A 1 85 ? -1.629 -3.283 12.600 1.00 95.31 85 ASP A N 1
ATOM 658 C CA . ASP A 1 85 ? -2.047 -2.687 13.872 1.00 95.31 85 ASP A CA 1
ATOM 659 C C . ASP A 1 85 ? -2.408 -1.205 13.687 1.00 95.31 85 ASP A C 1
ATOM 661 O O . ASP A 1 85 ? -3.493 -0.773 14.077 1.00 95.31 85 ASP A O 1
ATOM 665 N N . PHE A 1 86 ? -1.564 -0.451 12.978 1.00 93.94 86 PHE A N 1
ATOM 666 C CA . PHE A 1 86 ? -1.815 0.954 12.661 1.00 93.94 86 PHE A CA 1
ATOM 667 C C . PHE A 1 86 ? -3.151 1.168 11.931 1.00 93.94 86 PHE A C 1
ATOM 669 O O . PHE A 1 86 ? -3.960 2.009 12.329 1.00 93.94 86 PHE A O 1
ATOM 676 N N . TYR A 1 87 ? -3.426 0.397 10.872 1.00 92.44 87 TYR A N 1
ATOM 677 C CA . TYR A 1 87 ? -4.694 0.527 10.153 1.00 92.44 87 TYR A CA 1
ATOM 678 C C . TYR A 1 87 ? -5.882 0.002 10.967 1.00 92.44 87 TYR A C 1
ATOM 680 O O . TYR A 1 87 ? -6.963 0.583 10.874 1.00 92.44 87 TYR A O 1
ATOM 688 N N . ARG A 1 88 ? -5.716 -1.032 11.801 1.00 93.62 88 ARG A N 1
ATOM 689 C CA . ARG A 1 88 ? -6.774 -1.467 12.730 1.00 93.62 88 ARG A CA 1
ATOM 690 C C . ARG A 1 88 ? -7.182 -0.337 13.659 1.00 93.62 88 ARG A C 1
ATOM 692 O O . ARG A 1 88 ? -8.374 -0.070 13.768 1.00 93.62 88 ARG A O 1
ATOM 699 N N . GLU A 1 89 ? -6.223 0.344 14.278 1.00 93.12 89 GLU A N 1
ATOM 700 C CA . GLU A 1 89 ? -6.495 1.453 15.196 1.00 93.12 89 GLU A CA 1
ATOM 701 C C . GLU A 1 89 ? -7.226 2.598 14.492 1.00 93.12 89 GLU A C 1
ATOM 703 O O . GLU A 1 89 ? -8.273 3.048 14.958 1.00 93.12 89 GLU A O 1
ATOM 708 N N . ILE A 1 90 ? -6.743 3.017 13.318 1.00 90.06 90 ILE A N 1
ATOM 709 C CA . ILE A 1 90 ? -7.372 4.101 12.548 1.00 90.06 90 ILE A CA 1
ATOM 710 C C . ILE A 1 90 ? -8.820 3.771 12.179 1.00 90.06 90 ILE A C 1
ATOM 712 O O . ILE A 1 90 ? -9.704 4.624 12.277 1.00 90.06 90 ILE A O 1
ATOM 716 N N . TYR A 1 91 ? -9.082 2.548 11.722 1.00 89.44 91 TYR A N 1
ATOM 717 C CA . TYR A 1 91 ? -10.431 2.147 11.328 1.00 89.44 91 TYR A CA 1
ATOM 718 C C . TYR A 1 91 ? -11.334 1.894 12.546 1.00 89.44 91 TYR A C 1
ATOM 720 O O . TYR A 1 91 ? -12.520 2.228 12.490 1.00 89.44 91 TYR A O 1
ATOM 728 N N . ALA A 1 92 ? -10.782 1.428 13.670 1.00 91.94 92 ALA A N 1
ATOM 729 C CA . ALA A 1 92 ? -11.513 1.259 14.924 1.00 91.94 92 ALA A CA 1
ATOM 730 C C . ALA A 1 92 ? -12.017 2.596 15.487 1.00 91.94 92 ALA A C 1
ATOM 732 O O . ALA A 1 92 ? -13.151 2.657 15.961 1.00 91.94 92 ALA A O 1
ATOM 733 N N . LEU A 1 93 ? -11.245 3.685 15.351 1.00 90.12 93 LEU A N 1
ATOM 734 C CA . LEU A 1 93 ? -11.702 5.042 15.699 1.00 90.12 93 LEU A CA 1
ATOM 735 C C . LEU A 1 93 ? -12.954 5.471 14.914 1.00 90.12 93 LEU A C 1
ATOM 737 O O . LEU A 1 93 ? -13.729 6.294 15.392 1.00 90.12 93 LEU A O 1
ATOM 741 N N . ASN A 1 94 ? -13.179 4.885 13.735 1.00 88.00 94 ASN A N 1
ATOM 742 C CA . ASN A 1 94 ? -14.361 5.109 12.901 1.00 88.00 94 ASN A CA 1
ATOM 743 C C . ASN A 1 94 ? -15.448 4.031 13.093 1.00 88.00 94 ASN A C 1
ATOM 745 O O . ASN A 1 94 ? -16.359 3.919 12.274 1.00 88.00 94 ASN A O 1
ATOM 749 N N . GLY A 1 95 ? -15.349 3.208 14.144 1.00 89.94 95 GLY A N 1
ATOM 750 C CA . GLY A 1 95 ? -16.297 2.132 14.448 1.00 89.94 95 GLY A CA 1
ATOM 751 C C . GLY A 1 95 ? -16.135 0.866 13.597 1.00 89.94 95 GLY A C 1
ATOM 752 O O . GLY A 1 95 ? -16.946 -0.052 13.708 1.00 89.94 95 GLY A O 1
ATOM 753 N N . ILE A 1 96 ? -15.096 0.777 12.760 1.00 91.62 96 ILE A N 1
ATOM 754 C CA . ILE A 1 96 ? -14.823 -0.397 11.921 1.00 91.62 96 ILE A CA 1
ATOM 755 C C . ILE A 1 96 ? -13.819 -1.295 12.647 1.00 91.62 96 ILE A C 1
ATOM 757 O O . ILE A 1 96 ? -12.612 -1.085 12.582 1.00 91.62 96 ILE A O 1
ATOM 761 N N . ILE A 1 97 ? -14.330 -2.315 13.339 1.00 89.19 97 ILE A N 1
ATOM 762 C CA . ILE A 1 97 ? -13.515 -3.214 14.179 1.00 89.19 97 ILE A CA 1
ATOM 763 C C . ILE A 1 97 ? -13.093 -4.512 13.477 1.00 89.19 97 ILE A C 1
ATOM 765 O O . ILE A 1 97 ? -12.093 -5.121 13.848 1.00 89.19 97 ILE A O 1
ATOM 769 N N . ASN A 1 98 ? -13.828 -4.942 12.448 1.00 90.50 98 ASN A N 1
ATOM 770 C CA . ASN A 1 98 ? -13.557 -6.189 11.729 1.00 90.50 98 ASN A CA 1
ATOM 771 C C . ASN A 1 98 ? -12.875 -5.914 10.383 1.00 90.50 98 ASN A C 1
ATOM 773 O O . ASN A 1 98 ? -13.450 -6.119 9.313 1.00 90.50 98 ASN A O 1
ATOM 777 N N . LEU A 1 99 ? -11.654 -5.383 10.450 1.00 92.00 99 LEU A N 1
ATOM 778 C CA . LEU A 1 99 ? -10.815 -5.161 9.276 1.00 92.00 99 LEU A CA 1
ATOM 779 C C . LEU A 1 99 ? -10.089 -6.464 8.904 1.00 92.00 99 LEU A C 1
ATOM 781 O O . LEU A 1 99 ? -9.330 -7.013 9.713 1.00 92.00 99 LEU A O 1
ATOM 785 N N . LYS A 1 100 ? -10.330 -6.956 7.683 1.00 94.88 100 LYS A N 1
ATOM 786 C CA . LYS A 1 100 ? -9.691 -8.159 7.137 1.00 94.88 100 LYS A CA 1
ATOM 787 C C . LYS A 1 100 ? -8.461 -7.773 6.318 1.00 94.88 100 LYS A C 1
ATOM 789 O O . LYS A 1 100 ? -8.593 -7.048 5.338 1.00 94.88 100 LYS A O 1
ATOM 794 N N . PHE A 1 101 ? -7.305 -8.297 6.707 1.00 96.12 101 PHE A N 1
ATOM 795 C CA . PHE A 1 101 ? -6.037 -8.106 6.004 1.00 96.12 101 PHE A CA 1
ATOM 796 C C . PHE A 1 101 ? -5.769 -9.238 4.999 1.00 96.12 101 PHE A C 1
ATOM 798 O O . PHE A 1 101 ? -6.424 -10.283 5.070 1.00 96.12 101 PHE A O 1
ATOM 805 N N . PRO A 1 102 ? -4.856 -9.043 4.028 1.00 94.88 102 PRO A N 1
ATOM 806 C CA . PRO A 1 102 ? -4.418 -10.105 3.131 1.00 94.88 102 PRO A CA 1
ATOM 807 C C . PRO A 1 102 ? -3.662 -11.201 3.884 1.00 94.88 102 PRO A C 1
ATOM 809 O O . PRO A 1 102 ? -2.777 -10.907 4.677 1.00 94.88 102 PRO A O 1
ATOM 812 N N . ASP A 1 103 ? -3.919 -12.461 3.533 1.00 94.38 103 ASP A N 1
ATOM 813 C CA . ASP A 1 103 ? -3.171 -13.597 4.091 1.00 94.38 103 ASP A CA 1
ATOM 814 C C . ASP A 1 103 ? -1.711 -13.637 3.588 1.00 94.38 103 ASP A C 1
ATOM 816 O O . ASP A 1 103 ? -0.826 -14.200 4.232 1.00 94.38 103 ASP A O 1
ATOM 820 N N . HIS A 1 104 ? -1.443 -13.036 2.419 1.00 94.25 104 HIS A N 1
ATOM 821 C CA . HIS A 1 104 ? -0.130 -13.028 1.777 1.00 94.25 104 HIS A CA 1
ATOM 822 C C . HIS A 1 104 ? 0.203 -11.675 1.130 1.00 94.25 104 HIS A C 1
ATOM 824 O O . HIS A 1 104 ? -0.645 -11.034 0.502 1.00 94.25 104 HIS A O 1
ATOM 830 N N . TYR A 1 105 ? 1.484 -11.297 1.194 1.00 96.62 105 TYR A N 1
ATOM 831 C CA . TYR A 1 105 ? 2.030 -10.060 0.624 1.00 96.62 105 TYR A CA 1
ATOM 832 C C . TYR A 1 105 ? 3.024 -10.361 -0.509 1.00 96.62 105 TYR A C 1
ATOM 834 O O . TYR A 1 105 ? 4.239 -10.356 -0.306 1.00 96.62 105 TYR A O 1
ATOM 842 N N . PRO A 1 106 ? 2.534 -10.666 -1.722 1.00 97.00 106 PRO A N 1
ATOM 843 C CA . PRO A 1 106 ? 3.400 -11.049 -2.828 1.00 97.00 106 PRO A CA 1
ATOM 844 C C . PRO A 1 106 ? 4.293 -9.900 -3.311 1.00 97.00 106 PRO A C 1
ATOM 846 O O . PRO A 1 106 ? 3.846 -8.759 -3.386 1.00 97.00 106 PRO A O 1
ATOM 849 N N . VAL A 1 107 ? 5.522 -10.217 -3.722 1.00 97.50 107 VAL A N 1
ATOM 850 C CA . VAL A 1 107 ? 6.499 -9.267 -4.287 1.00 97.50 107 VAL A CA 1
ATOM 851 C C . VAL A 1 107 ? 6.761 -9.528 -5.773 1.00 97.50 107 VAL A C 1
ATOM 853 O O . VAL A 1 107 ? 6.449 -10.610 -6.286 1.00 97.50 107 VAL A O 1
ATOM 856 N N . SER A 1 108 ? 7.334 -8.531 -6.456 1.00 97.06 108 SER A N 1
ATOM 857 C CA . SER A 1 108 ? 7.755 -8.581 -7.870 1.00 97.06 108 SER A CA 1
ATOM 858 C C . SER A 1 108 ? 6.653 -9.002 -8.847 1.00 97.06 108 SER A C 1
ATOM 860 O O . SER A 1 108 ? 6.897 -9.779 -9.772 1.00 97.06 108 SER A O 1
ATOM 862 N N . ARG A 1 109 ? 5.415 -8.546 -8.631 1.00 97.12 109 ARG A N 1
ATOM 863 C CA . ARG A 1 109 ? 4.297 -8.877 -9.523 1.00 97.12 109 ARG A CA 1
ATOM 864 C C . ARG A 1 109 ? 3.235 -7.795 -9.561 1.00 97.12 109 ARG A C 1
ATOM 866 O O . ARG A 1 109 ? 3.076 -7.016 -8.622 1.00 97.12 109 ARG A O 1
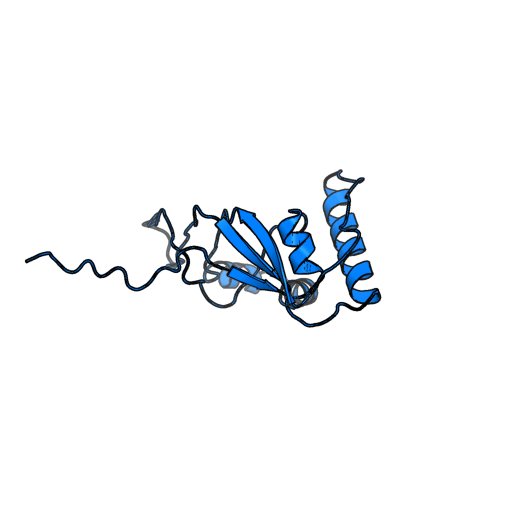ATOM 873 N N . LEU A 1 110 ? 2.472 -7.786 -10.647 1.00 96.75 110 LEU A N 1
ATOM 874 C CA . LEU A 1 110 ? 1.252 -7.001 -10.751 1.00 96.75 110 LEU A CA 1
ATOM 875 C C . LEU A 1 110 ? 0.160 -7.681 -9.918 1.00 96.75 110 LEU A C 1
ATOM 877 O O . LEU A 1 110 ? -0.172 -8.836 -10.168 1.00 96.75 110 LEU A O 1
ATOM 881 N N . ILE A 1 111 ? -0.348 -6.985 -8.903 1.00 96.25 111 ILE A N 1
ATOM 882 C CA . ILE A 1 111 ? -1.223 -7.578 -7.878 1.00 96.25 111 ILE A CA 1
ATOM 883 C C . ILE A 1 111 ? -2.674 -7.125 -7.985 1.00 96.25 111 ILE A C 1
ATOM 885 O O . ILE A 1 111 ? -3.550 -7.737 -7.382 1.00 96.25 111 ILE A O 1
ATOM 889 N N . GLY A 1 112 ? -2.953 -6.068 -8.745 1.00 93.88 112 GLY A N 1
ATOM 890 C CA . GLY A 1 112 ? -4.324 -5.630 -8.917 1.00 93.88 112 GLY A CA 1
ATOM 891 C C . GLY A 1 112 ? -4.461 -4.265 -9.550 1.00 93.88 112 GLY A C 1
ATOM 892 O O . GLY A 1 112 ? -3.551 -3.733 -10.191 1.00 93.88 112 GLY A O 1
ATOM 893 N N . ILE A 1 113 ? -5.651 -3.722 -9.357 1.00 90.94 113 ILE A N 1
ATOM 894 C CA . ILE A 1 113 ? -6.102 -2.475 -9.936 1.00 90.94 113 ILE A CA 1
ATOM 895 C C . ILE A 1 113 ? -6.841 -1.693 -8.860 1.00 90.94 113 ILE A C 1
ATOM 897 O O . ILE A 1 113 ? -7.561 -2.276 -8.054 1.00 90.94 113 ILE A O 1
ATOM 901 N N . SER A 1 114 ? -6.633 -0.387 -8.830 1.00 84.88 114 SER A N 1
ATOM 902 C CA . SER A 1 114 ? -7.327 0.518 -7.927 1.00 84.88 114 SER A CA 1
ATOM 903 C C . SER A 1 114 ? -7.938 1.647 -8.741 1.00 84.88 114 SER A C 1
ATOM 905 O O . SER A 1 114 ? -7.314 2.163 -9.677 1.00 84.88 114 SER A O 1
ATOM 907 N N . ASP A 1 115 ? -9.171 2.014 -8.407 1.00 79.50 115 ASP A N 1
ATOM 908 C CA . ASP A 1 115 ? -9.803 3.193 -8.979 1.00 79.50 115 ASP A CA 1
ATOM 909 C C . ASP A 1 115 ? -9.182 4.425 -8.331 1.00 79.50 115 ASP A C 1
ATOM 911 O O . ASP A 1 115 ? -9.321 4.693 -7.136 1.00 79.50 115 ASP A O 1
ATOM 915 N N . LEU A 1 116 ? -8.438 5.170 -9.135 1.00 66.00 116 LEU A N 1
ATOM 916 C CA . LEU A 1 116 ? -7.697 6.323 -8.670 1.00 66.00 116 LEU A CA 1
ATOM 917 C C . LEU A 1 116 ? -8.591 7.541 -8.750 1.00 66.00 116 LEU A C 1
ATOM 919 O O . LEU A 1 116 ? -8.729 8.140 -9.809 1.00 66.00 116 LEU A O 1
ATOM 923 N N . VAL A 1 117 ? -9.215 7.890 -7.632 1.00 59.16 117 VAL A N 1
ATOM 924 C CA . VAL A 1 117 ? -10.293 8.879 -7.662 1.00 59.16 117 VAL A CA 1
ATOM 925 C C . VAL A 1 117 ? -9.744 10.305 -7.626 1.00 59.16 117 VAL A C 1
ATOM 927 O O . VAL A 1 117 ? -10.385 11.194 -8.180 1.00 59.16 117 VAL A O 1
ATOM 930 N N . ARG A 1 118 ? -8.594 10.574 -6.976 1.00 63.31 118 ARG A N 1
ATOM 931 C CA . ARG A 1 118 ? -8.222 11.954 -6.613 1.00 63.31 118 ARG A CA 1
ATOM 932 C C . ARG A 1 118 ? -6.714 12.225 -6.444 1.00 63.31 118 ARG A C 1
ATOM 934 O O . ARG A 1 118 ? -6.056 11.497 -5.713 1.00 63.31 118 ARG A O 1
ATOM 941 N N . PHE A 1 119 ? -6.193 13.315 -7.031 1.00 66.56 119 PHE A N 1
ATOM 942 C CA . PHE A 1 119 ? -4.870 13.879 -6.716 1.00 66.56 119 PHE A CA 1
ATOM 943 C C . PHE A 1 119 ? -4.957 15.347 -6.305 1.00 66.56 119 PHE A C 1
ATOM 945 O O . PHE A 1 119 ? -5.715 16.130 -6.875 1.00 66.56 119 PHE A O 1
ATOM 952 N N . TYR A 1 120 ? -4.103 15.730 -5.362 1.00 63.16 120 TYR A N 1
ATOM 953 C CA . TYR A 1 120 ? -3.915 17.114 -4.948 1.00 63.16 120 TYR A CA 1
ATOM 954 C C . TYR A 1 120 ? -2.457 17.494 -5.206 1.00 63.16 120 TYR A C 1
ATOM 956 O O . TYR A 1 120 ? -1.553 16.838 -4.689 1.00 63.16 120 TYR A O 1
ATOM 964 N N . VAL A 1 121 ? -2.202 18.537 -6.004 1.00 57.59 121 VAL A N 1
ATOM 965 C CA . VAL A 1 121 ? -0.848 19.099 -6.097 1.00 57.59 121 VAL A CA 1
ATOM 966 C C . VAL A 1 121 ? -0.602 19.893 -4.819 1.00 57.59 121 VAL A C 1
ATOM 968 O O . VAL A 1 121 ? -1.274 20.886 -4.547 1.00 57.59 121 VAL A O 1
ATOM 971 N N . PHE A 1 122 ? 0.353 19.418 -4.023 1.00 50.47 122 PHE A N 1
ATOM 972 C CA . PHE A 1 122 ? 0.622 19.812 -2.637 1.00 50.47 122 PHE A CA 1
ATOM 973 C C . PHE A 1 122 ? 1.167 21.245 -2.454 1.00 50.47 122 PHE A C 1
ATOM 975 O O . PHE A 1 122 ? 1.791 21.539 -1.442 1.00 50.47 122 PHE A O 1
ATOM 982 N N . GLN A 1 123 ? 0.933 22.169 -3.392 1.00 48.88 123 GLN A N 1
ATOM 983 C CA . GLN A 1 123 ? 1.326 23.574 -3.218 1.00 48.88 123 GLN A CA 1
ATOM 984 C C . GLN A 1 123 ? 0.507 24.263 -2.103 1.00 48.88 123 GLN A C 1
ATOM 986 O O . GLN A 1 123 ? 0.944 25.269 -1.559 1.00 48.88 123 GLN A O 1
ATOM 991 N N . ILE A 1 124 ? -0.663 23.719 -1.734 1.00 45.34 124 ILE A N 1
ATOM 992 C CA . ILE A 1 124 ? -1.618 24.363 -0.811 1.00 45.34 124 ILE A CA 1
ATOM 993 C C . ILE A 1 124 ? -1.451 23.931 0.657 1.00 45.34 124 ILE A C 1
ATOM 995 O O . ILE A 1 124 ? -1.800 24.691 1.555 1.00 45.34 124 ILE A O 1
ATOM 999 N N . LEU A 1 125 ? -0.870 22.766 0.959 1.00 45.00 125 LEU A N 1
ATOM 1000 C CA . LEU A 1 125 ? -0.787 22.313 2.357 1.00 45.00 125 LEU A CA 1
ATOM 1001 C C . LEU A 1 125 ? 0.446 22.831 3.104 1.00 45.00 125 LEU A C 1
ATOM 1003 O O . LEU A 1 125 ? 0.403 22.902 4.325 1.00 45.00 125 LEU A O 1
ATOM 1007 N N . PHE A 1 126 ? 1.488 23.292 2.405 1.00 42.56 126 PHE A N 1
ATOM 1008 C CA . PHE A 1 126 ? 2.665 23.890 3.050 1.00 42.56 126 PHE A CA 1
ATOM 1009 C C . PHE A 1 126 ? 2.354 25.239 3.727 1.00 42.56 126 PHE A C 1
ATOM 1011 O O . PHE A 1 126 ? 3.021 25.620 4.683 1.00 42.56 126 PHE A O 1
ATOM 1018 N N . SER A 1 127 ? 1.313 25.952 3.278 1.00 46.09 127 SER A N 1
ATOM 1019 C CA . SER A 1 127 ? 0.982 27.279 3.815 1.00 46.09 127 SER A CA 1
ATOM 1020 C C . SER A 1 127 ? 0.119 27.250 5.083 1.00 46.09 127 SER A C 1
ATOM 1022 O O . SER A 1 127 ? 0.042 28.272 5.759 1.00 46.09 127 SER A O 1
ATOM 1024 N N . LEU A 1 128 ? -0.520 26.123 5.427 1.00 42.59 128 LEU A N 1
ATOM 1025 C CA . LEU A 1 128 ? -1.338 26.006 6.648 1.00 42.59 128 LEU A CA 1
ATOM 1026 C C . LEU A 1 128 ? -0.739 25.067 7.705 1.00 42.59 128 LEU A C 1
ATOM 1028 O O . LEU A 1 128 ? -1.050 25.225 8.882 1.00 42.59 128 LEU A O 1
ATOM 1032 N N . THR A 1 129 ? 0.164 24.145 7.349 1.00 46.41 129 THR A N 1
ATOM 1033 C CA . THR A 1 129 ? 0.873 23.320 8.349 1.00 46.41 129 THR A CA 1
ATOM 1034 C C . THR A 1 129 ? 2.071 24.024 8.975 1.00 46.41 129 THR A C 1
ATOM 1036 O O . THR A 1 129 ? 2.380 23.753 10.134 1.00 46.41 129 THR A O 1
ATOM 1039 N N . LEU A 1 130 ? 2.704 24.975 8.277 1.00 47.06 130 LEU A N 1
ATOM 1040 C CA . LEU A 1 130 ? 3.818 25.738 8.849 1.00 47.06 130 LEU A CA 1
ATOM 1041 C C . LEU A 1 130 ? 3.363 26.762 9.906 1.00 47.06 130 LEU A C 1
ATOM 1043 O O . LEU A 1 130 ? 4.197 27.263 10.654 1.00 47.06 130 LEU A O 1
ATOM 1047 N N . PHE A 1 131 ? 2.058 27.058 10.002 1.00 46.22 131 PHE A N 1
ATOM 1048 C CA . PHE A 1 131 ? 1.557 28.093 10.909 1.00 46.22 131 PHE A CA 1
ATOM 1049 C C . PHE A 1 131 ? 1.009 27.584 12.248 1.00 46.22 131 PHE A C 1
ATOM 1051 O O . PHE A 1 131 ? 0.822 28.416 13.129 1.00 46.22 131 PHE A O 1
ATOM 1058 N N . LEU A 1 132 ? 0.768 26.277 12.463 1.00 47.84 132 LEU A N 1
ATOM 1059 C CA . LEU A 1 132 ? 0.124 25.868 13.726 1.00 47.84 132 LEU A CA 1
ATOM 1060 C C . LEU A 1 132 ? 0.556 24.605 14.471 1.00 47.84 132 LEU A C 1
ATOM 1062 O O . LEU A 1 132 ? 0.095 24.486 15.596 1.00 47.84 132 LEU A O 1
ATOM 1066 N N . PHE A 1 133 ? 1.439 23.709 14.018 1.00 37.94 133 PHE A N 1
ATOM 1067 C CA . PHE A 1 133 ? 1.860 22.621 14.926 1.00 37.94 133 PHE A CA 1
ATOM 1068 C C . PHE A 1 133 ? 3.320 22.203 14.763 1.00 37.94 133 PHE A C 1
ATOM 1070 O O . PHE A 1 133 ? 3.703 21.480 13.847 1.00 37.94 133 PHE A O 1
ATOM 1077 N N . HIS A 1 134 ? 4.128 22.637 15.730 1.00 51.69 134 HIS A N 1
ATOM 1078 C CA . HIS A 1 134 ? 5.481 22.155 15.961 1.00 51.69 134 HIS A CA 1
ATOM 1079 C C . HIS A 1 134 ? 5.477 20.660 16.347 1.00 51.69 134 HIS A C 1
ATOM 1081 O O . HIS A 1 134 ? 4.705 20.203 17.192 1.00 51.69 134 HIS A O 1
ATOM 1087 N N . ALA A 1 135 ? 6.403 19.927 15.728 1.00 45.28 135 ALA A N 1
ATOM 1088 C CA . ALA A 1 135 ? 7.036 18.674 16.153 1.00 45.28 135 ALA A CA 1
ATOM 1089 C C . ALA A 1 135 ? 6.213 17.376 16.308 1.00 45.28 135 ALA A C 1
ATOM 1091 O O . ALA A 1 135 ? 6.808 16.306 16.222 1.00 45.28 135 ALA A O 1
ATOM 1092 N N . ARG A 1 136 ? 4.884 17.390 16.472 1.00 43.62 136 ARG A N 1
ATOM 1093 C CA . ARG A 1 136 ? 4.122 16.137 16.717 1.00 43.62 136 ARG A CA 1
ATOM 1094 C C . ARG A 1 136 ? 3.569 15.423 15.476 1.00 43.62 136 ARG A C 1
ATOM 1096 O O . ARG A 1 136 ? 3.103 14.296 15.589 1.00 43.62 136 ARG A O 1
ATOM 1103 N N . LEU A 1 137 ? 3.654 16.046 14.301 1.00 41.47 137 LEU A N 1
ATOM 1104 C CA . LEU A 1 137 ? 3.158 15.503 13.024 1.00 41.47 137 LEU A CA 1
ATOM 1105 C C . LEU A 1 137 ? 4.267 15.028 12.072 1.00 41.47 137 LEU A C 1
ATOM 1107 O O . LEU A 1 137 ? 3.967 14.425 11.046 1.00 41.47 137 LEU A O 1
ATOM 1111 N N . TRP A 1 138 ? 5.541 15.244 12.412 1.00 40.22 138 TRP A N 1
ATOM 1112 C CA . TRP A 1 138 ? 6.663 14.832 11.560 1.00 40.22 138 TRP A CA 1
ATOM 1113 C C . TRP A 1 138 ? 6.800 13.302 11.472 1.00 40.22 138 TRP A C 1
ATOM 1115 O O . TRP A 1 138 ? 7.051 12.763 10.402 1.00 40.22 138 TRP A O 1
ATOM 1125 N N . ILE A 1 139 ? 6.511 12.575 12.554 1.00 41.81 139 ILE A N 1
ATOM 1126 C CA . ILE A 1 139 ? 6.549 11.101 12.550 1.00 41.81 139 ILE A CA 1
ATOM 1127 C C . ILE A 1 139 ? 5.443 10.505 11.667 1.00 41.81 139 ILE A C 1
ATOM 1129 O O . ILE A 1 139 ? 5.674 9.536 10.951 1.00 41.81 139 ILE A O 1
ATOM 1133 N N . VAL A 1 140 ? 4.254 11.115 11.659 1.00 51.12 140 VAL A N 1
ATOM 1134 C CA . VAL A 1 140 ? 3.163 10.695 10.762 1.00 51.12 140 VAL A CA 1
ATOM 1135 C C . VAL A 1 140 ? 3.520 11.001 9.305 1.00 51.12 140 VAL A C 1
ATOM 1137 O O . VAL A 1 140 ? 3.153 10.250 8.407 1.00 51.12 140 VAL A O 1
ATOM 1140 N N . TRP A 1 141 ? 4.271 12.080 9.071 1.00 44.44 141 TRP A N 1
ATOM 1141 C CA . TRP A 1 141 ? 4.749 12.465 7.749 1.00 44.44 141 TRP A CA 1
ATOM 1142 C C . TRP A 1 141 ? 5.767 11.463 7.186 1.00 44.44 141 TRP A C 1
ATOM 1144 O O . TRP A 1 141 ? 5.563 10.978 6.083 1.00 44.44 141 TRP A O 1
ATOM 1154 N N . GLU A 1 142 ? 6.796 11.057 7.931 1.00 37.19 142 GLU A N 1
ATOM 1155 C CA . GLU A 1 142 ? 7.793 10.085 7.435 1.00 37.19 142 GLU A CA 1
ATOM 1156 C C . GLU A 1 142 ? 7.192 8.691 7.154 1.00 37.19 142 GLU A C 1
ATOM 1158 O O . GLU A 1 142 ? 7.593 8.022 6.207 1.00 37.19 142 GLU A O 1
ATOM 1163 N N . LEU A 1 143 ? 6.170 8.264 7.906 1.00 43.72 143 LEU A N 1
ATOM 1164 C CA . LEU A 1 143 ? 5.523 6.953 7.723 1.00 43.72 143 LEU A CA 1
ATOM 1165 C C . LEU A 1 143 ? 4.522 6.895 6.555 1.00 43.72 143 LEU A C 1
ATOM 1167 O O . LEU A 1 143 ? 4.110 5.812 6.145 1.00 43.72 143 LEU A O 1
ATOM 1171 N N . ILE A 1 144 ? 4.124 8.045 6.003 1.00 45.78 144 ILE A N 1
ATOM 1172 C CA . ILE A 1 144 ? 3.294 8.125 4.788 1.00 45.78 144 ILE A CA 1
ATOM 1173 C C . ILE A 1 144 ? 4.165 8.105 3.513 1.00 45.78 144 ILE A C 1
ATOM 1175 O O . ILE A 1 144 ? 3.630 7.913 2.418 1.00 45.78 144 ILE A O 1
ATOM 1179 N N . TRP A 1 145 ? 5.488 8.263 3.649 1.00 39.25 145 TRP A N 1
ATOM 1180 C CA . TRP A 1 145 ? 6.443 8.445 2.548 1.00 39.25 145 TRP A CA 1
ATOM 1181 C C . TRP A 1 145 ? 7.542 7.369 2.437 1.00 39.25 145 TRP A C 1
ATOM 1183 O O . TRP A 1 145 ? 8.481 7.561 1.659 1.00 39.25 145 TRP A O 1
ATOM 1193 N N . VAL A 1 146 ? 7.414 6.237 3.140 1.00 35.72 146 VAL A N 1
ATOM 1194 C CA . VAL A 1 146 ? 8.284 5.046 3.003 1.00 35.72 146 VAL A CA 1
ATOM 1195 C C . VAL A 1 146 ? 7.52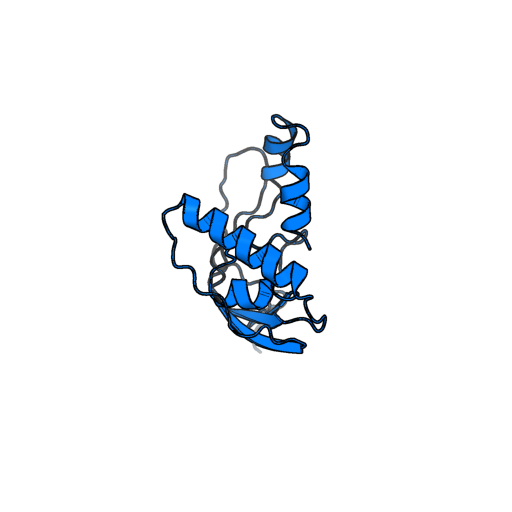3 3.877 2.386 1.00 35.72 146 VAL A C 1
ATOM 1197 O O . VAL A 1 146 ? 6.343 3.690 2.750 1.00 35.72 146 VAL A O 1
#

Foldseek 3Di:
DDDDDCPDQADDAAEDEDEPPVLQCVQVVLDPDADDLDDDSHDFPDFDPPPDDPFDWTWTWHQDKYWYAYAADDDDPVVNVVVVVVSCVVVVVVVRNDDDGDPDRDHGGGDHIHGRTTDTNPRPVVVPVVPDDPDPCVVVVVVSHD

Organism: NCBI:txid185542

pLDDT: mean 71.87, std 22.12, range [34.28, 97.5]

Secondary structure (DSSP, 8-state):
--------S-BSS-EEEE-TTHHHHHHTTS------SS---B--SEE----SSSS---EEE--SEEEEEE-SSPPPHHHHHHHHHHHHHHHHTTT---PPPPS----SEEEEEEE---EE-TTTTHHHHTTT--SSSHHHHHHH--

Radius of gyration: 18.34 Å; chains: 1; bounding box: 28×47×62 Å

Sequence (146 aa):
MMGGRNNGKYVRNPCLTMHQPWASLLVQGIKRIEGRSWAAPIRVVKKTQERNHVGGGQIGWTEGRLWIHAAGKVPDDATIKAMEDFYREIYALNGIINLKFPDHYPVSRLIGISDLVRFYVFQILFSLTLFLFHARLWIVWELIWV